Protein AF-A0A7Y2F1P7-F1 (afdb_monomer_lite)

Radius of gyration: 20.65 Å; chains: 1; bounding box: 83×33×32 Å

Structure (mmCIF, N/CA/C/O backbone):
data_AF-A0A7Y2F1P7-F1
#
_entry.id   AF-A0A7Y2F1P7-F1
#
loop_
_atom_site.group_PDB
_atom_site.id
_atom_site.type_symbol
_atom_site.label_atom_id
_atom_site.label_alt_id
_atom_site.label_comp_id
_atom_site.label_asym_id
_atom_site.label_entity_id
_atom_site.label_seq_id
_atom_site.pdbx_PDB_ins_code
_atom_site.Cartn_x
_atom_site.Cartn_y
_atom_site.Cartn_z
_atom_site.occupancy
_atom_site.B_iso_or_equiv
_atom_site.auth_seq_id
_atom_site.auth_comp_id
_atom_site.auth_asym_id
_atom_site.auth_atom_id
_atom_site.pdbx_PDB_model_num
ATOM 1 N N . ALA A 1 1 ? -63.142 -7.368 0.419 1.00 40.22 1 ALA A N 1
ATOM 2 C CA . ALA A 1 1 ? -62.483 -7.310 -0.898 1.00 40.22 1 ALA A CA 1
ATOM 3 C C . ALA A 1 1 ? -62.696 -5.913 -1.458 1.00 40.22 1 ALA A C 1
ATOM 5 O O . ALA A 1 1 ? -63.835 -5.550 -1.715 1.00 40.22 1 ALA A O 1
ATOM 6 N N . GLY A 1 2 ? -61.641 -5.106 -1.531 1.00 43.72 2 GLY A N 1
ATOM 7 C CA . GLY A 1 2 ? -61.692 -3.759 -2.095 1.00 43.72 2 GLY A CA 1
ATOM 8 C C . GLY A 1 2 ? -60.581 -3.648 -3.121 1.00 43.72 2 GLY A C 1
ATOM 9 O O . GLY A 1 2 ? -59.411 -3.697 -2.757 1.00 43.72 2 GLY A O 1
ATOM 10 N N . VAL A 1 3 ? -60.956 -3.601 -4.394 1.00 54.22 3 VAL A N 1
ATOM 11 C CA . VAL A 1 3 ? -60.024 -3.427 -5.507 1.00 54.22 3 VAL A CA 1
ATOM 12 C C . VAL A 1 3 ? -59.821 -1.925 -5.676 1.00 54.22 3 VAL A C 1
ATOM 14 O O . VAL A 1 3 ? -60.780 -1.213 -5.963 1.00 54.22 3 VAL A O 1
ATOM 17 N N . ILE A 1 4 ? -58.596 -1.436 -5.472 1.00 52.53 4 ILE A N 1
ATOM 18 C CA . ILE A 1 4 ? -58.226 -0.065 -5.835 1.00 52.53 4 ILE A CA 1
ATOM 19 C C . ILE A 1 4 ? -57.735 -0.106 -7.279 1.00 52.53 4 ILE A C 1
ATOM 21 O O . ILE A 1 4 ? -56.658 -0.614 -7.583 1.00 52.53 4 ILE A O 1
ATOM 25 N N . GLN A 1 5 ? -58.568 0.416 -8.167 1.00 63.44 5 GLN A N 1
ATOM 26 C CA . GLN A 1 5 ? -58.256 0.668 -9.561 1.00 63.44 5 GLN A CA 1
ATOM 27 C C . GLN A 1 5 ? -57.838 2.139 -9.675 1.00 63.44 5 GLN A C 1
ATOM 29 O O . GLN A 1 5 ? -58.681 3.026 -9.590 1.00 63.44 5 GLN A O 1
ATOM 34 N N . ALA A 1 6 ? -56.542 2.407 -9.838 1.00 48.34 6 ALA A N 1
ATOM 35 C CA . ALA A 1 6 ? -56.041 3.714 -10.262 1.00 48.34 6 ALA A CA 1
ATOM 36 C C . ALA A 1 6 ? -54.684 3.540 -10.953 1.00 48.34 6 ALA A C 1
ATOM 38 O O . ALA A 1 6 ? -53.651 3.356 -10.314 1.00 48.34 6 ALA A O 1
ATOM 39 N N . GLY A 1 7 ? -54.707 3.567 -12.285 1.00 64.19 7 GLY A N 1
ATOM 40 C CA . GLY A 1 7 ? -53.505 3.682 -13.094 1.00 64.19 7 GLY A CA 1
ATOM 41 C C . GLY A 1 7 ? -53.025 5.126 -13.101 1.00 64.19 7 GLY A C 1
ATOM 42 O O . GLY A 1 7 ? -53.715 5.969 -13.660 1.00 64.19 7 GLY A O 1
ATOM 43 N N . PHE A 1 8 ? -51.864 5.397 -12.496 1.00 55.28 8 PHE A N 1
ATOM 44 C CA . PHE A 1 8 ? -51.027 6.562 -12.812 1.00 55.28 8 PHE A CA 1
ATOM 45 C C . PHE A 1 8 ? -49.626 6.486 -12.164 1.00 55.28 8 PHE A C 1
ATOM 47 O O . PHE A 1 8 ? -49.214 7.405 -11.474 1.00 55.28 8 PHE A O 1
ATOM 54 N N . PHE A 1 9 ? -48.865 5.406 -12.361 1.00 54.34 9 PHE A N 1
ATOM 55 C CA . PHE A 1 9 ? -47.427 5.390 -12.029 1.00 54.34 9 PHE A CA 1
ATOM 56 C C . PHE A 1 9 ? -46.667 4.571 -13.072 1.00 54.34 9 PHE A C 1
ATOM 58 O O . PHE A 1 9 ? -46.196 3.474 -12.810 1.00 54.34 9 PHE A O 1
ATOM 65 N N . ASN A 1 10 ? -46.597 5.103 -14.293 1.00 53.12 10 ASN A N 1
ATOM 66 C CA . ASN A 1 10 ? -45.774 4.554 -15.372 1.00 53.12 10 ASN A CA 1
ATOM 67 C C . ASN A 1 10 ? -44.473 5.361 -15.526 1.00 53.12 10 ASN A C 1
ATOM 69 O O . ASN A 1 10 ? -44.066 5.702 -16.632 1.00 53.12 10 ASN A O 1
ATOM 73 N N . SER A 1 11 ? -43.867 5.736 -14.399 1.00 55.22 11 SER A N 1
ATOM 74 C CA . SER A 1 11 ? -42.519 6.297 -14.370 1.00 55.22 11 SER A CA 1
ATOM 75 C C . SER A 1 11 ? -41.606 5.212 -13.812 1.00 55.22 11 SER A C 1
ATOM 77 O O . SER A 1 11 ? -41.835 4.786 -12.676 1.00 55.22 11 SER A O 1
ATOM 79 N N . PRO A 1 12 ? -40.602 4.725 -14.560 1.00 58.31 12 PRO A N 1
ATOM 80 C CA . PRO A 1 12 ? -39.556 3.917 -13.965 1.00 58.31 12 PRO A CA 1
ATOM 81 C C . PRO A 1 12 ? -38.747 4.846 -13.057 1.00 58.31 12 PRO A C 1
ATOM 83 O O . PRO A 1 12 ? -37.805 5.504 -13.491 1.00 58.31 12 PRO A O 1
ATOM 86 N N . PHE A 1 13 ? -39.146 4.961 -11.792 1.00 58.84 13 PHE A N 1
ATOM 87 C CA . PHE A 1 13 ? -38.294 5.576 -10.787 1.00 58.84 13 PHE A CA 1
ATOM 88 C C . PHE A 1 13 ? -37.119 4.623 -10.569 1.00 58.84 13 PHE A C 1
ATOM 90 O O . PHE A 1 13 ? -37.227 3.621 -9.867 1.00 58.84 13 PHE A O 1
ATOM 97 N N . SER A 1 14 ? -36.014 4.902 -11.257 1.00 59.44 14 SER A N 1
ATOM 98 C CA . SER A 1 14 ? -34.738 4.247 -11.009 1.00 59.44 14 SER A CA 1
ATOM 99 C C . SER A 1 14 ? -34.167 4.833 -9.727 1.00 59.44 14 SER A C 1
ATOM 101 O O . SER A 1 14 ? -33.642 5.945 -9.727 1.00 59.44 14 SER A O 1
ATOM 103 N N . TYR A 1 15 ? -34.281 4.098 -8.627 1.00 53.34 15 TYR A N 1
ATOM 104 C CA . TYR A 1 15 ? -33.478 4.375 -7.446 1.00 53.34 15 TYR A CA 1
ATOM 105 C C . TYR A 1 15 ? -32.090 3.791 -7.699 1.00 53.34 15 TYR A C 1
ATOM 107 O O . TYR A 1 15 ? -31.900 2.580 -7.626 1.00 53.34 15 TYR A O 1
ATOM 115 N N . THR A 1 16 ? -31.112 4.637 -8.016 1.00 54.94 16 THR A N 1
ATOM 116 C CA . THR A 1 16 ? -29.707 4.273 -7.824 1.00 54.94 16 THR A CA 1
ATOM 117 C C . THR A 1 16 ? -29.481 4.191 -6.325 1.00 54.94 16 THR A C 1
ATOM 119 O O . THR A 1 16 ? -29.262 5.207 -5.670 1.00 54.94 16 THR A O 1
ATOM 122 N N . THR A 1 17 ? -29.608 2.994 -5.759 1.00 51.44 17 THR A N 1
ATOM 123 C CA . THR A 1 17 ? -29.096 2.728 -4.418 1.00 51.44 17 THR A CA 1
ATOM 124 C C . THR A 1 17 ? -27.576 2.815 -4.516 1.00 51.44 17 THR A C 1
ATOM 126 O O . THR A 1 17 ? -26.998 1.981 -5.220 1.00 51.44 17 THR A O 1
ATOM 129 N N . PRO A 1 18 ? -26.910 3.809 -3.900 1.00 58.34 18 PRO A N 1
ATOM 130 C CA . PRO A 1 18 ? -25.459 3.790 -3.852 1.00 58.34 18 PRO A CA 1
ATOM 131 C C . PRO A 1 18 ? -25.070 2.506 -3.122 1.00 58.34 18 PRO A C 1
ATOM 133 O O . PRO A 1 18 ? -25.500 2.281 -1.990 1.00 58.34 18 PRO A O 1
ATOM 136 N N . VAL A 1 19 ? -24.332 1.625 -3.795 1.00 55.97 19 VAL A N 1
ATOM 137 C CA . VAL A 1 19 ? -23.679 0.510 -3.116 1.00 55.97 19 VAL A CA 1
ATOM 138 C C . VAL A 1 19 ? -22.578 1.159 -2.296 1.00 55.97 19 VAL A C 1
ATOM 140 O O . VAL A 1 19 ? -21.527 1.519 -2.815 1.00 55.97 19 VAL A O 1
ATOM 143 N N . ILE A 1 20 ? -22.888 1.437 -1.034 1.00 60.16 20 ILE A N 1
ATOM 144 C CA . ILE A 1 20 ? -21.894 1.889 -0.075 1.00 60.16 20 ILE A CA 1
ATOM 145 C C . ILE A 1 20 ? -21.123 0.630 0.294 1.00 60.16 20 ILE A C 1
ATOM 147 O O . ILE A 1 20 ? -21.725 -0.362 0.706 1.00 60.16 20 ILE A O 1
ATOM 151 N N . CYS A 1 21 ? -19.812 0.667 0.116 1.00 70.50 21 CYS A N 1
ATOM 152 C CA . CYS A 1 21 ? -18.903 -0.375 0.562 1.00 70.50 21 CYS A CA 1
ATOM 153 C C . CYS A 1 21 ? -18.226 0.158 1.832 1.00 70.50 21 CYS A C 1
ATOM 155 O O . CYS A 1 21 ? -17.115 0.673 1.732 1.00 70.50 21 CYS A O 1
ATOM 157 N N . PRO A 1 22 ? -18.922 0.196 2.990 1.00 67.88 22 PRO A N 1
ATOM 158 C CA . PRO A 1 22 ? -18.373 0.816 4.183 1.00 67.88 22 PRO A CA 1
ATOM 159 C C . PRO A 1 22 ? -17.179 -0.003 4.661 1.00 67.88 22 PRO A C 1
ATOM 161 O O . PRO A 1 22 ? -17.302 -1.184 4.976 1.00 67.88 22 PRO A O 1
ATOM 164 N N . VAL A 1 23 ? -16.027 0.645 4.698 1.00 83.31 23 VAL A N 1
ATOM 165 C CA . VAL A 1 23 ? -14.861 0.181 5.439 1.00 83.31 23 VAL A CA 1
ATOM 166 C C . VAL A 1 23 ? -14.934 0.903 6.772 1.00 83.31 23 VAL A C 1
ATOM 168 O O . VAL A 1 23 ? -15.006 2.134 6.789 1.00 83.31 23 VAL A O 1
ATOM 171 N N . GLU A 1 24 ? -15.012 0.163 7.877 1.00 84.69 24 GLU A N 1
ATOM 172 C CA . GLU A 1 24 ? -15.045 0.808 9.189 1.00 84.69 24 GLU A CA 1
ATOM 173 C C . GLU A 1 24 ? -13.713 1.511 9.460 1.00 84.69 24 GLU A C 1
ATOM 175 O O . GLU A 1 24 ? -12.657 1.081 8.996 1.00 84.69 24 GLU A O 1
ATOM 180 N N . GLU A 1 25 ? -13.763 2.626 10.186 1.00 79.94 25 GLU A N 1
ATOM 181 C CA . GLU A 1 25 ? -12.609 3.508 10.404 1.00 79.94 25 GLU A CA 1
ATOM 182 C C . GLU A 1 25 ? -11.449 2.797 11.118 1.00 79.94 25 GLU A C 1
ATOM 184 O O . GLU A 1 25 ? -10.284 3.047 10.807 1.00 79.94 25 GLU A O 1
ATOM 189 N N . ASP A 1 26 ? -11.768 1.837 11.986 1.00 85.06 26 ASP A N 1
ATOM 190 C CA . ASP A 1 26 ? -10.791 1.034 12.726 1.00 85.06 26 ASP A CA 1
ATOM 191 C C . ASP A 1 26 ? -10.336 -0.228 11.970 1.00 85.06 26 ASP A C 1
ATOM 193 O O . ASP A 1 26 ? -9.309 -0.820 12.313 1.00 85.06 26 ASP A O 1
ATOM 197 N N . SER A 1 27 ? -11.044 -0.643 10.915 1.00 88.44 27 SER A N 1
ATOM 198 C CA . SER A 1 27 ? -10.631 -1.782 10.086 1.00 88.44 27 SER A CA 1
ATOM 199 C C . S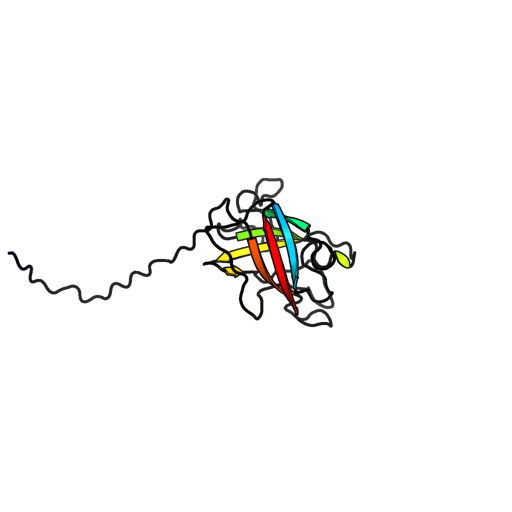ER A 1 27 ? -9.398 -1.435 9.258 1.00 88.44 27 SER A C 1
ATOM 201 O O . SER A 1 27 ? -9.208 -0.281 8.865 1.00 88.44 27 SER A O 1
ATOM 203 N N . PHE A 1 28 ? -8.558 -2.427 8.954 1.00 92.25 28 PHE A N 1
ATOM 204 C CA . PHE A 1 28 ? -7.380 -2.235 8.091 1.00 92.25 28 PHE A CA 1
ATOM 205 C C . PHE A 1 28 ? -6.438 -1.124 8.595 1.00 92.25 28 PHE A C 1
ATOM 207 O O . PHE A 1 28 ? -5.810 -0.416 7.815 1.00 92.25 28 PHE A O 1
ATOM 214 N N . SER A 1 29 ? -6.370 -0.938 9.914 1.00 92.69 29 SER A N 1
ATOM 215 C CA . SER A 1 29 ? -5.513 0.041 10.588 1.00 92.69 29 SER A CA 1
ATOM 216 C C . SER A 1 29 ? -4.638 -0.645 11.645 1.00 92.69 29 SER A C 1
ATOM 218 O O . SER A 1 29 ? -4.922 -1.776 12.056 1.00 92.69 29 SER A O 1
ATOM 220 N N . GLY A 1 30 ? -3.558 0.009 12.070 1.00 90.56 30 GLY A N 1
ATOM 221 C CA . GLY A 1 30 ? -2.608 -0.537 13.042 1.00 90.56 30 GLY A CA 1
ATOM 222 C C . GLY A 1 30 ? -1.462 -1.320 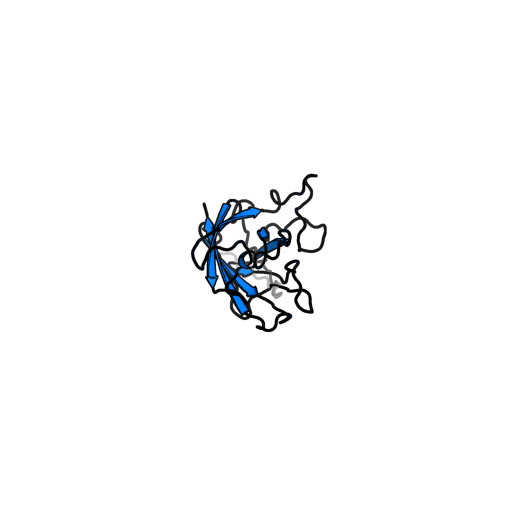12.400 1.00 90.56 30 GLY A C 1
ATOM 223 O O . GLY A 1 30 ? -1.135 -1.106 11.237 1.00 90.56 30 GLY A O 1
ATOM 224 N N . ALA A 1 31 ? -0.800 -2.178 13.177 1.00 92.12 31 ALA A N 1
ATOM 225 C CA . ALA A 1 31 ? 0.408 -2.879 12.748 1.00 92.12 31 ALA A CA 1
ATOM 226 C C . ALA A 1 31 ? 0.098 -4.128 11.902 1.00 92.12 31 ALA A C 1
ATOM 228 O O . ALA A 1 31 ? -0.744 -4.953 12.262 1.00 92.12 31 ALA A O 1
ATOM 229 N N . TYR A 1 32 ? 0.811 -4.266 10.784 1.00 93.31 32 TYR A N 1
ATOM 230 C CA . TYR A 1 32 ? 0.748 -5.399 9.868 1.00 93.31 32 TYR A CA 1
ATOM 231 C C . TYR A 1 32 ? 2.149 -5.883 9.520 1.00 93.31 32 TYR A C 1
ATOM 233 O O . TYR A 1 32 ? 3.002 -5.120 9.062 1.00 93.31 32 TYR A O 1
ATOM 241 N N . LEU A 1 33 ? 2.354 -7.192 9.605 1.00 91.56 33 LEU A N 1
ATOM 242 C CA . LEU A 1 33 ? 3.47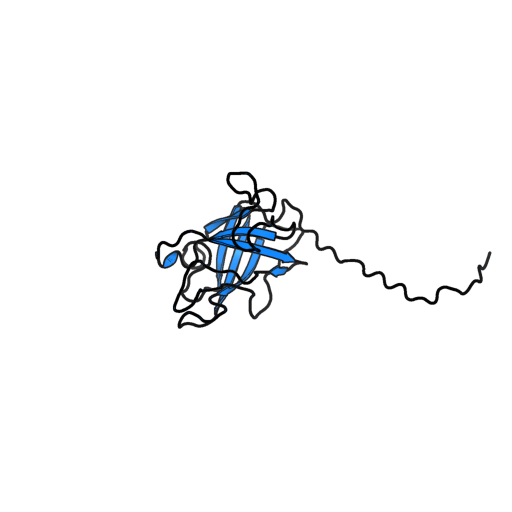4 -7.860 8.977 1.00 91.56 33 LEU A CA 1
ATOM 243 C C . LEU A 1 33 ? 3.269 -7.860 7.459 1.00 91.56 33 LEU A C 1
ATOM 245 O O . LEU A 1 33 ? 2.421 -8.567 6.912 1.00 91.56 33 LEU A O 1
ATOM 249 N N . THR A 1 34 ? 4.081 -7.072 6.772 1.00 89.62 34 THR A N 1
ATOM 250 C CA . THR A 1 34 ? 4.068 -6.929 5.320 1.00 89.62 34 THR A CA 1
ATOM 251 C C . THR A 1 34 ? 5.113 -7.844 4.699 1.00 89.62 34 THR A C 1
ATOM 253 O O . THR A 1 34 ? 6.305 -7.720 4.970 1.00 89.62 34 THR A O 1
ATOM 256 N N . THR A 1 35 ? 4.691 -8.771 3.846 1.00 88.38 35 THR A N 1
ATOM 257 C CA . THR A 1 35 ? 5.568 -9.719 3.147 1.00 88.38 35 THR A CA 1
ATOM 258 C C . THR A 1 35 ? 5.507 -9.499 1.645 1.00 88.38 35 THR A C 1
ATOM 260 O O . THR A 1 35 ? 4.454 -9.216 1.080 1.00 88.38 35 THR A O 1
ATOM 263 N N . GLN A 1 36 ? 6.646 -9.634 0.970 1.00 87.31 36 GLN A N 1
ATOM 264 C CA . GLN A 1 36 ? 6.677 -9.575 -0.486 1.00 87.31 36 GLN A CA 1
ATOM 265 C C . GLN A 1 36 ? 6.336 -10.938 -1.084 1.00 87.31 36 GLN A C 1
ATOM 267 O O . GLN A 1 36 ? 7.036 -11.918 -0.825 1.00 87.31 36 GLN A O 1
ATOM 272 N N . ILE A 1 37 ? 5.287 -10.968 -1.905 1.00 89.75 37 ILE A N 1
ATOM 273 C CA . ILE A 1 37 ? 4.835 -12.162 -2.627 1.00 89.75 37 ILE A CA 1
ATOM 274 C C . ILE A 1 37 ? 5.371 -12.157 -4.061 1.00 89.75 37 ILE A C 1
ATOM 276 O O . ILE A 1 37 ? 5.857 -13.183 -4.534 1.00 89.75 37 ILE A O 1
ATOM 280 N N . ALA A 1 38 ? 5.340 -10.996 -4.727 1.00 89.06 38 ALA A N 1
ATOM 281 C CA . ALA A 1 38 ? 5.921 -10.796 -6.053 1.00 89.06 38 ALA A CA 1
ATOM 282 C C . ALA A 1 38 ? 6.894 -9.596 -6.050 1.00 89.06 38 ALA A C 1
ATOM 284 O O . ALA A 1 38 ? 6.542 -8.536 -5.516 1.00 89.06 38 ALA A O 1
ATOM 285 N N . PRO A 1 39 ? 8.121 -9.759 -6.587 1.00 86.88 39 PRO A N 1
ATOM 286 C CA . PRO A 1 39 ? 9.159 -8.731 -6.576 1.00 86.88 39 PRO A CA 1
ATOM 287 C C . PRO A 1 39 ? 8.910 -7.580 -7.560 1.00 86.88 39 PRO A C 1
ATOM 289 O O . PRO A 1 39 ? 8.346 -7.797 -8.626 1.00 86.88 39 PRO A O 1
ATOM 292 N N . GLY A 1 40 ? 9.409 -6.388 -7.219 1.00 85.88 40 GLY A N 1
ATOM 293 C CA . GLY A 1 40 ? 9.512 -5.238 -8.125 1.00 85.88 40 GLY A CA 1
ATOM 294 C C . GLY A 1 40 ? 10.770 -5.253 -9.011 1.00 85.88 40 GLY A C 1
ATOM 295 O O . GLY A 1 40 ? 11.504 -6.248 -9.048 1.00 85.88 40 GLY A O 1
ATOM 296 N N . ILE A 1 41 ? 11.062 -4.134 -9.688 1.00 82.38 41 ILE A N 1
ATOM 297 C CA . ILE A 1 41 ? 12.068 -4.014 -10.772 1.00 82.38 41 ILE A CA 1
ATOM 298 C C . ILE A 1 41 ? 13.507 -4.397 -10.375 1.00 82.38 41 ILE A C 1
ATOM 300 O O . ILE A 1 41 ? 14.305 -4.791 -11.223 1.00 82.38 41 ILE A O 1
ATOM 304 N N . TYR A 1 42 ? 13.848 -4.346 -9.085 1.00 78.69 42 TYR A N 1
ATOM 305 C CA . TYR A 1 42 ? 15.169 -4.725 -8.555 1.00 78.69 42 TYR A CA 1
ATOM 306 C C . TYR A 1 42 ? 15.110 -5.862 -7.530 1.00 78.69 42 TYR A C 1
ATOM 308 O O . TYR A 1 42 ? 15.976 -5.970 -6.659 1.00 78.69 42 TYR A O 1
ATOM 316 N N . GLY A 1 43 ? 14.055 -6.681 -7.561 1.00 74.62 43 GLY A N 1
ATOM 317 C CA . GLY A 1 43 ? 13.818 -7.662 -6.499 1.00 74.62 43 GLY A CA 1
ATOM 318 C C . GLY A 1 43 ? 13.477 -7.026 -5.145 1.00 74.62 43 GLY A C 1
ATOM 319 O O . GLY A 1 43 ? 13.448 -7.730 -4.142 1.00 74.62 43 GLY A O 1
ATOM 320 N N . GLY A 1 44 ? 13.277 -5.703 -5.120 1.00 69.00 44 GLY A N 1
ATOM 321 C CA . GLY A 1 44 ? 12.917 -4.912 -3.947 1.00 69.00 44 GLY A CA 1
ATOM 322 C C . GLY A 1 44 ? 11.413 -4.670 -3.857 1.00 69.00 44 GLY A C 1
ATOM 323 O O . GLY A 1 44 ? 10.645 -5.073 -4.734 1.00 69.00 44 GLY A O 1
ATOM 324 N N . ASN A 1 45 ? 10.995 -4.023 -2.774 1.00 69.31 45 ASN A N 1
ATOM 325 C CA . ASN A 1 45 ? 9.616 -3.641 -2.487 1.00 69.31 45 ASN A CA 1
ATOM 326 C C . ASN A 1 45 ? 9.508 -2.143 -2.132 1.00 69.31 45 ASN A C 1
ATOM 328 O O . ASN A 1 45 ? 10.511 -1.431 -2.031 1.00 69.31 45 ASN A O 1
ATOM 332 N N . LEU A 1 46 ? 8.270 -1.685 -1.918 1.00 71.88 46 LEU A N 1
ATOM 333 C CA . LEU A 1 46 ? 7.938 -0.329 -1.453 1.00 71.88 46 LEU A CA 1
ATOM 334 C C . LEU A 1 46 ? 8.338 -0.052 0.010 1.00 71.88 46 LEU A C 1
ATOM 336 O O . LEU A 1 46 ? 8.407 1.102 0.422 1.00 71.88 46 LEU A O 1
ATOM 340 N N . VAL A 1 47 ? 8.594 -1.096 0.803 1.00 67.69 47 VAL A N 1
ATOM 341 C CA . VAL A 1 47 ? 8.787 -1.026 2.260 1.00 67.69 47 VAL A CA 1
ATOM 342 C C . VAL A 1 47 ? 9.838 -2.036 2.711 1.00 67.69 47 VAL A C 1
ATOM 344 O O . VAL A 1 47 ? 9.495 -3.199 2.865 1.00 67.69 47 VAL A O 1
ATOM 347 N N . ASN A 1 48 ? 11.074 -1.566 2.936 1.00 64.81 48 ASN A N 1
ATOM 348 C CA . ASN A 1 48 ? 12.191 -2.156 3.712 1.00 64.81 48 ASN A CA 1
ATOM 349 C C . ASN A 1 48 ? 12.508 -3.679 3.566 1.00 64.81 48 ASN A C 1
ATOM 351 O O . ASN A 1 48 ? 11.642 -4.539 3.440 1.00 64.81 48 ASN A O 1
ATOM 355 N N . PRO A 1 49 ? 13.780 -4.117 3.584 1.00 51.41 49 PRO A N 1
ATOM 356 C CA . PRO A 1 49 ? 14.311 -4.990 2.566 1.00 51.41 49 PRO A CA 1
ATOM 357 C C . PRO A 1 49 ? 14.604 -6.341 3.203 1.00 51.41 49 PRO A C 1
ATOM 359 O O . PRO A 1 49 ? 15.750 -6.706 3.466 1.00 51.41 49 PRO A O 1
ATOM 362 N N . GLY A 1 50 ? 13.551 -7.065 3.545 1.00 49.84 50 GLY A N 1
ATOM 363 C CA . GLY A 1 50 ? 13.711 -8.491 3.738 1.00 49.84 50 GLY A CA 1
ATOM 364 C C . GLY A 1 50 ? 14.011 -9.144 2.381 1.00 49.84 50 GLY A C 1
ATOM 365 O O . GLY A 1 50 ? 13.412 -8.723 1.390 1.00 49.84 50 GLY A O 1
ATOM 366 N N . PRO A 1 51 ? 14.866 -10.182 2.274 1.00 52.59 51 PRO A N 1
ATOM 367 C CA . PRO A 1 51 ? 14.747 -11.096 1.138 1.00 52.59 51 PRO A CA 1
ATOM 368 C C . PRO A 1 51 ? 13.282 -11.542 1.015 1.00 52.59 51 PRO A C 1
ATOM 370 O O . PRO A 1 51 ? 12.563 -11.559 2.017 1.00 52.59 51 PRO A O 1
ATOM 373 N N . THR A 1 52 ? 12.817 -11.865 -0.195 1.00 55.84 52 THR A N 1
ATOM 374 C CA . THR A 1 52 ? 11.428 -12.291 -0.439 1.00 55.84 52 THR A CA 1
ATOM 375 C C . THR A 1 52 ? 10.952 -13.242 0.668 1.00 55.84 52 THR A C 1
ATOM 377 O O . THR A 1 52 ? 11.557 -14.289 0.892 1.00 55.84 52 THR A O 1
ATOM 380 N N . GLY A 1 53 ? 9.906 -12.840 1.399 1.00 57.50 53 GLY A N 1
ATOM 381 C CA . GLY A 1 53 ? 9.356 -13.594 2.531 1.00 57.50 53 GLY A CA 1
ATOM 382 C C . GLY A 1 53 ? 9.850 -13.226 3.941 1.00 57.50 53 GLY A C 1
ATOM 383 O O . GLY A 1 53 ? 9.318 -13.777 4.898 1.00 57.50 53 GLY A O 1
ATOM 384 N N . SER A 1 54 ? 10.801 -12.301 4.122 1.00 64.19 54 SER A N 1
ATOM 385 C CA . SER A 1 54 ? 11.316 -11.964 5.466 1.00 64.19 54 SER A CA 1
ATOM 386 C C . SER A 1 54 ? 10.397 -11.100 6.334 1.00 64.19 54 SER A C 1
ATOM 388 O O . SER A 1 54 ? 10.630 -11.053 7.536 1.00 64.19 54 SER A O 1
ATOM 390 N N . GLY A 1 55 ? 9.350 -10.494 5.767 1.00 75.62 55 GLY A N 1
ATOM 391 C CA . GLY A 1 55 ? 8.356 -9.723 6.518 1.00 75.62 55 GLY A CA 1
ATOM 392 C C . GLY A 1 55 ? 8.898 -8.423 7.132 1.00 75.62 55 GLY A C 1
ATOM 393 O O . GLY A 1 55 ? 10.030 -8.356 7.602 1.00 75.62 55 GLY A O 1
ATOM 394 N N . TYR A 1 56 ? 8.094 -7.368 7.139 1.00 81.88 56 TYR A N 1
ATOM 395 C CA . TYR A 1 56 ? 8.401 -6.118 7.829 1.00 81.88 56 TYR A CA 1
ATOM 396 C C . TYR A 1 56 ? 7.140 -5.584 8.504 1.00 81.88 56 TYR A C 1
ATOM 398 O O . TYR A 1 56 ? 6.093 -5.539 7.864 1.00 81.88 56 TYR A O 1
ATOM 406 N N . SER A 1 57 ? 7.229 -5.206 9.780 1.00 86.31 57 SER A N 1
ATOM 407 C CA . SER A 1 57 ? 6.098 -4.601 10.492 1.00 86.31 57 SER A CA 1
ATOM 408 C C . SER A 1 57 ? 5.902 -3.170 9.995 1.00 86.31 57 SER A C 1
ATOM 410 O O . SER A 1 57 ? 6.819 -2.349 10.054 1.00 86.31 57 SER A O 1
ATOM 412 N N . LEU A 1 58 ? 4.717 -2.905 9.459 1.00 86.69 58 LEU A N 1
ATOM 413 C CA . LEU A 1 58 ? 4.290 -1.629 8.915 1.00 86.69 58 LEU A CA 1
ATOM 414 C C . LEU A 1 58 ? 3.010 -1.194 9.619 1.00 86.69 58 LEU A C 1
ATOM 416 O O . LEU A 1 58 ? 2.095 -1.997 9.789 1.00 86.69 58 LEU A O 1
ATOM 420 N N . THR A 1 59 ? 2.917 0.081 9.975 1.00 89.50 59 THR A N 1
ATOM 421 C CA . THR A 1 59 ? 1.686 0.643 10.533 1.00 89.50 59 THR A CA 1
ATOM 422 C C . THR A 1 59 ? 0.842 1.249 9.420 1.00 89.50 59 THR A C 1
ATOM 424 O O . THR A 1 59 ? 1.318 2.106 8.679 1.00 89.50 59 THR A O 1
ATOM 427 N N . LEU A 1 60 ? -0.413 0.814 9.327 1.00 90.50 60 LEU A N 1
ATOM 428 C CA . LEU A 1 60 ? -1.440 1.441 8.507 1.00 90.50 60 LEU A CA 1
ATOM 429 C C . LEU A 1 60 ? -2.173 2.495 9.334 1.00 90.50 60 LEU A C 1
ATOM 431 O O . LEU A 1 60 ? -2.770 2.192 10.371 1.00 90.50 60 LEU A O 1
ATOM 435 N N . TYR A 1 61 ? -2.149 3.726 8.851 1.00 88.00 61 TYR A N 1
ATOM 436 C CA . TYR A 1 61 ? -2.813 4.866 9.456 1.00 88.00 61 TYR A CA 1
ATOM 437 C C . TYR A 1 61 ? -4.161 5.107 8.767 1.00 88.00 61 TYR A C 1
ATOM 439 O O . TYR A 1 61 ? -4.250 5.137 7.539 1.00 88.00 61 TYR A O 1
ATOM 447 N N . ASN A 1 62 ? -5.222 5.266 9.552 1.00 88.25 62 ASN A N 1
ATOM 448 C CA . ASN A 1 62 ? -6.525 5.743 9.080 1.00 88.25 62 ASN A CA 1
ATOM 449 C C . ASN A 1 62 ? -6.579 7.277 9.102 1.00 88.25 62 ASN A C 1
ATOM 451 O O . ASN A 1 62 ? -5.617 7.928 9.496 1.00 88.25 62 ASN A O 1
ATOM 455 N N . ARG A 1 63 ? -7.711 7.866 8.711 1.00 81.50 63 ARG A N 1
ATOM 456 C CA . ARG A 1 63 ? -7.905 9.324 8.719 1.00 81.50 63 ARG A CA 1
ATOM 457 C C . ARG A 1 63 ? -7.583 9.988 10.063 1.00 81.50 63 ARG A C 1
ATOM 459 O O . ARG A 1 63 ? -7.035 11.084 10.063 1.00 81.50 63 ARG A O 1
ATOM 466 N N . ASP A 1 64 ? -7.915 9.339 11.173 1.00 79.31 64 ASP A N 1
ATOM 467 C CA . ASP A 1 64 ? -7.752 9.908 12.515 1.00 79.31 64 ASP A CA 1
ATOM 468 C C . ASP A 1 64 ? -6.316 9.785 13.050 1.00 79.31 64 ASP A C 1
ATOM 470 O O . ASP A 1 64 ? -5.874 10.599 13.859 1.00 79.31 64 ASP A O 1
ATOM 474 N N . THR A 1 65 ? -5.587 8.751 12.622 1.00 81.88 65 THR A N 1
ATOM 475 C CA . THR A 1 65 ? -4.223 8.439 13.090 1.00 81.88 65 THR A CA 1
ATOM 476 C C . THR A 1 65 ? -3.142 8.906 12.130 1.00 81.88 65 THR A C 1
ATOM 478 O O . THR A 1 65 ? -2.005 9.125 12.547 1.00 81.88 65 THR A O 1
ATOM 481 N N . ALA A 1 66 ? -3.489 9.100 10.861 1.00 75.81 66 ALA A N 1
ATOM 482 C CA . ALA A 1 66 ? -2.660 9.771 9.886 1.00 75.81 66 ALA A CA 1
ATOM 483 C C . ALA A 1 66 ? -2.730 11.271 10.170 1.00 75.81 66 ALA A C 1
ATOM 485 O O . ALA A 1 66 ? -3.386 11.982 9.421 1.00 75.81 66 ALA A O 1
ATOM 486 N N . VAL A 1 67 ? -2.094 11.753 11.245 1.00 66.81 67 VAL A N 1
ATOM 487 C CA . VAL A 1 67 ? -1.939 13.192 11.529 1.00 66.81 67 VAL A CA 1
ATOM 488 C C . VAL A 1 67 ? -0.475 13.635 11.712 1.00 66.81 67 VAL A C 1
ATOM 490 O O . VAL A 1 67 ? 0.352 12.890 12.236 1.00 66.81 67 VAL A O 1
ATOM 493 N N . ASP A 1 68 ? -0.139 14.835 11.236 1.00 63.03 68 ASP A N 1
ATOM 494 C CA . ASP A 1 68 ? 1.131 15.526 11.437 1.00 63.03 68 ASP A CA 1
ATOM 495 C C . ASP A 1 68 ? 1.314 15.955 12.907 1.00 63.03 68 ASP A C 1
ATOM 497 O O . ASP A 1 68 ? 0.459 15.738 13.771 1.00 63.03 68 ASP A O 1
ATOM 501 N N . ALA A 1 69 ? 2.456 16.576 13.214 1.00 57.66 69 ALA A N 1
ATOM 502 C CA . ALA A 1 69 ? 2.773 17.034 14.568 1.00 57.66 69 ALA A CA 1
ATOM 503 C C . ALA A 1 69 ? 1.782 18.080 15.124 1.00 57.66 69 ALA A C 1
ATOM 505 O O . ALA A 1 69 ? 1.703 18.251 16.342 1.00 57.66 69 ALA A O 1
ATOM 506 N N . ASP A 1 70 ? 1.041 18.758 14.248 1.00 58.00 70 ASP A N 1
ATOM 507 C CA . ASP A 1 70 ? 0.047 19.776 14.574 1.00 58.00 70 ASP A CA 1
ATOM 508 C C . ASP A 1 70 ? -1.390 19.206 14.590 1.00 58.00 70 ASP A C 1
ATOM 510 O O . ASP A 1 70 ? -2.336 19.923 14.924 1.00 58.00 70 ASP A O 1
ATOM 514 N N . GLY A 1 71 ? -1.566 17.912 14.296 1.00 56.72 71 GLY A N 1
ATOM 515 C CA . GLY A 1 71 ? -2.861 17.232 14.261 1.00 56.72 71 GLY A CA 1
ATOM 516 C C . GLY A 1 71 ? -3.627 17.379 12.939 1.00 56.72 71 GLY A C 1
ATOM 517 O O . GLY A 1 71 ? -4.798 17.004 12.888 1.00 56.72 71 GLY A O 1
ATOM 518 N N . ASN A 1 72 ? -3.013 17.922 11.883 1.00 57.03 72 ASN A N 1
ATOM 519 C CA . ASN A 1 72 ? -3.595 17.939 10.534 1.00 57.03 72 ASN A CA 1
ATOM 520 C C . ASN A 1 72 ? -3.307 16.603 9.837 1.00 57.03 72 ASN A C 1
ATOM 522 O O . ASN A 1 72 ? -2.342 15.954 10.192 1.00 57.03 72 ASN A O 1
ATOM 526 N N . GLY A 1 73 ? -4.094 16.163 8.849 1.00 56.88 73 GLY A N 1
ATOM 527 C CA . GLY A 1 73 ? -3.869 14.859 8.195 1.00 56.88 73 GLY A CA 1
ATOM 528 C C . GLY A 1 73 ? -2.434 14.666 7.649 1.00 56.88 73 GLY A C 1
ATOM 529 O O . GLY A 1 73 ? -1.885 15.608 7.082 1.00 56.88 73 GLY A O 1
ATOM 530 N N . ILE A 1 74 ? -1.822 13.477 7.798 1.00 57.88 74 ILE A N 1
ATOM 531 C CA . ILE A 1 74 ? -0.484 13.158 7.263 1.00 57.88 74 ILE A CA 1
ATOM 532 C C . ILE A 1 74 ? -0.527 13.293 5.749 1.00 57.88 74 ILE A C 1
ATOM 534 O O . ILE A 1 74 ? -1.269 12.605 5.048 1.00 57.88 74 ILE A O 1
ATOM 538 N N . THR A 1 75 ? 0.335 14.178 5.272 1.00 57.28 75 THR A N 1
ATOM 539 C CA . THR A 1 75 ? 0.608 14.454 3.876 1.00 57.28 75 THR A CA 1
ATOM 540 C C . THR A 1 75 ? 1.781 13.594 3.402 1.00 57.28 75 THR A C 1
ATOM 542 O O . THR A 1 75 ? 2.936 13.993 3.547 1.00 57.28 75 THR A O 1
ATOM 545 N N . ALA A 1 76 ? 1.505 12.456 2.771 1.00 48.41 76 ALA A N 1
ATOM 546 C CA . ALA A 1 76 ? 2.166 12.203 1.493 1.00 48.41 76 ALA A CA 1
ATOM 547 C C . ALA A 1 76 ? 1.239 11.424 0.539 1.00 48.41 76 ALA A C 1
ATOM 549 O O . ALA A 1 76 ? 0.681 10.379 0.862 1.00 48.41 76 ALA A O 1
ATOM 550 N N . GLU A 1 77 ? 1.026 12.112 -0.586 1.00 54.97 77 GLU A N 1
ATOM 551 C CA . GLU A 1 77 ? 0.319 11.849 -1.846 1.00 54.97 77 GLU A CA 1
ATOM 552 C C . GLU A 1 77 ? -1.072 11.188 -1.874 1.00 54.97 77 GLU A C 1
ATOM 554 O O . GLU A 1 77 ? -1.308 10.195 -2.555 1.00 54.97 77 GLU A O 1
ATOM 559 N N . ALA A 1 78 ? -2.060 11.931 -1.360 1.00 41.31 78 ALA A N 1
ATOM 560 C CA . ALA A 1 78 ? -3.239 12.302 -2.151 1.00 41.31 78 ALA A CA 1
ATOM 561 C C . ALA A 1 78 ? -3.406 13.822 -2.031 1.00 41.31 78 ALA A C 1
ATOM 563 O O . ALA A 1 78 ? -3.796 14.302 -0.977 1.00 41.31 78 ALA A O 1
ATOM 564 N N . ALA A 1 79 ? -3.034 14.565 -3.083 1.00 42.31 79 ALA A N 1
ATOM 565 C CA . ALA A 1 79 ? -3.211 16.017 -3.222 1.00 42.31 79 ALA A CA 1
ATOM 566 C C . ALA A 1 79 ? -3.014 16.822 -1.916 1.00 42.31 79 ALA A C 1
ATOM 568 O O . ALA A 1 79 ? -3.985 17.165 -1.254 1.00 42.31 79 ALA A O 1
ATOM 569 N N . GLU A 1 80 ? -1.753 17.105 -1.572 1.00 41.69 80 GLU A N 1
ATOM 570 C CA . GLU A 1 80 ? -1.288 18.138 -0.622 1.00 41.69 80 GLU A CA 1
ATOM 571 C C . GLU A 1 80 ? -2.418 18.926 0.093 1.00 41.69 80 GLU A C 1
ATOM 573 O O . GLU A 1 80 ? -2.881 19.952 -0.411 1.00 41.69 80 GLU A O 1
ATOM 578 N N . GLY A 1 81 ? -2.857 18.458 1.272 1.00 48.94 81 GLY A N 1
ATOM 579 C CA . GLY A 1 81 ? -3.705 19.236 2.190 1.00 48.94 81 GLY A CA 1
ATOM 580 C C . GLY A 1 81 ? -5.088 18.675 2.534 1.00 48.94 81 GLY A C 1
ATOM 581 O O . GLY A 1 81 ? -5.812 19.326 3.285 1.00 48.94 81 GLY A O 1
ATOM 582 N N . GLU A 1 82 ? -5.460 17.493 2.045 1.00 59.12 82 GLU A N 1
ATOM 583 C CA . GLU A 1 82 ? -6.734 16.849 2.391 1.00 59.12 82 GLU A CA 1
ATOM 584 C C . GLU A 1 82 ? -6.520 15.661 3.343 1.00 59.12 82 GLU A C 1
ATOM 586 O O . GLU A 1 82 ? -5.576 14.883 3.203 1.00 59.12 82 GLU A O 1
ATOM 591 N N . SER A 1 83 ? -7.401 15.509 4.334 1.00 71.44 83 SER A N 1
ATOM 592 C CA . SER A 1 83 ? -7.424 14.312 5.182 1.00 71.44 83 SER A CA 1
ATOM 593 C C . SER A 1 83 ? -7.774 13.073 4.352 1.00 71.44 83 SER A C 1
ATOM 595 O O . SER A 1 83 ? -8.562 13.163 3.409 1.00 71.44 83 SER A O 1
ATOM 597 N N . LEU A 1 84 ? -7.260 11.900 4.745 1.00 79.62 84 LEU A N 1
ATOM 598 C CA . LEU A 1 84 ? -7.655 10.632 4.122 1.00 79.62 84 LEU A CA 1
ATOM 599 C C . LEU A 1 84 ? -9.182 10.480 4.128 1.00 79.62 84 LEU A C 1
ATOM 601 O O . LEU A 1 84 ? -9.859 10.816 5.104 1.00 79.62 84 LEU A O 1
ATOM 605 N N . SER A 1 85 ? -9.735 9.932 3.052 1.00 82.94 85 SER A N 1
ATOM 606 C CA . SER A 1 85 ? -11.125 9.484 3.064 1.00 82.94 85 SER A CA 1
ATOM 607 C C . SER A 1 85 ? -11.293 8.252 3.966 1.00 82.94 85 SER A C 1
ATOM 609 O O . SER A 1 85 ? -10.331 7.573 4.320 1.00 82.94 85 SER A O 1
ATOM 611 N N . VAL A 1 86 ? -12.534 7.929 4.338 1.00 83.69 86 VAL A N 1
ATOM 612 C CA . VAL A 1 86 ? -12.831 6.791 5.234 1.00 83.69 86 VAL A CA 1
ATOM 613 C C . VAL A 1 86 ? -12.396 5.432 4.664 1.00 83.69 86 VAL A C 1
ATOM 615 O O . VAL A 1 86 ? -12.104 4.511 5.427 1.00 83.69 86 VAL A O 1
ATOM 618 N N . THR A 1 87 ? -12.309 5.312 3.336 1.00 88.06 87 THR A N 1
ATOM 619 C CA . THR A 1 87 ? -11.862 4.099 2.637 1.00 88.06 87 THR A CA 1
ATOM 620 C C . THR A 1 87 ? -10.349 4.040 2.448 1.00 88.06 87 THR A C 1
ATOM 622 O O . THR A 1 87 ? -9.838 3.011 2.026 1.00 88.06 87 THR A O 1
ATOM 625 N N . GLN A 1 88 ? -9.611 5.100 2.786 1.00 89.94 88 GLN A N 1
ATOM 626 C CA . GLN A 1 88 ? -8.171 5.176 2.566 1.00 89.94 88 GLN A CA 1
ATOM 627 C C . GLN A 1 88 ? -7.366 4.843 3.819 1.00 89.94 88 GLN A C 1
ATOM 629 O O . GLN A 1 88 ? -7.757 5.158 4.947 1.00 89.94 88 GLN A O 1
ATOM 634 N N . ARG A 1 89 ? -6.203 4.229 3.610 1.00 90.50 89 ARG A N 1
ATOM 635 C CA . ARG A 1 89 ? -5.165 4.053 4.629 1.00 90.50 89 ARG A CA 1
ATOM 636 C C . ARG A 1 89 ? -3.836 4.534 4.079 1.00 90.50 89 ARG A C 1
ATOM 638 O O . ARG A 1 89 ? -3.570 4.380 2.891 1.00 90.50 89 ARG A O 1
ATOM 645 N N . ALA A 1 90 ? -3.014 5.095 4.950 1.00 88.50 90 ALA A N 1
ATOM 646 C CA . ALA A 1 90 ? -1.669 5.537 4.625 1.00 88.50 90 ALA A CA 1
ATOM 647 C C . ALA A 1 90 ? -0.628 4.665 5.325 1.00 88.50 90 ALA A C 1
ATOM 649 O O . ALA A 1 90 ? -0.891 4.112 6.392 1.00 88.50 90 ALA A O 1
ATOM 650 N N . PHE A 1 91 ? 0.563 4.562 4.751 1.00 87.81 91 PHE A N 1
ATOM 651 C CA . PHE A 1 91 ? 1.706 3.921 5.387 1.00 87.81 91 PHE A CA 1
ATOM 652 C C . PHE A 1 91 ? 3.013 4.539 4.907 1.00 87.81 91 PHE A C 1
ATOM 654 O O . PHE A 1 91 ? 3.110 4.981 3.765 1.00 87.81 91 PHE A O 1
ATOM 661 N N . ASP A 1 92 ? 4.041 4.519 5.750 1.00 85.19 92 ASP A N 1
ATOM 662 C CA . ASP A 1 92 ? 5.353 5.051 5.384 1.00 85.19 92 ASP A CA 1
ATOM 663 C C . ASP A 1 92 ? 6.263 3.953 4.839 1.00 85.19 92 ASP A C 1
ATOM 665 O O . ASP A 1 92 ? 6.454 2.903 5.456 1.00 85.19 92 ASP A O 1
ATOM 669 N N . GLY A 1 93 ? 6.868 4.206 3.683 1.00 82.88 93 GLY A N 1
ATOM 670 C CA . GLY A 1 93 ? 7.751 3.271 3.008 1.00 82.88 93 GLY A CA 1
ATOM 671 C C . GLY A 1 93 ? 8.983 3.929 2.418 1.00 82.88 93 GLY A C 1
ATOM 672 O O . GLY A 1 93 ? 8.946 5.038 1.898 1.00 82.88 93 GLY A O 1
ATOM 673 N N . VAL A 1 94 ? 10.108 3.223 2.475 1.00 85.31 94 VAL A N 1
ATOM 674 C CA . VAL A 1 94 ? 11.334 3.607 1.770 1.00 85.31 94 VAL A CA 1
ATOM 675 C C . VAL A 1 94 ? 11.428 2.737 0.518 1.00 85.31 94 VAL A C 1
ATOM 677 O O . VAL A 1 94 ? 11.811 1.566 0.594 1.00 85.31 94 VAL A O 1
ATOM 680 N N . TYR A 1 95 ? 11.072 3.306 -0.633 1.00 86.06 95 TYR A N 1
ATOM 681 C CA . TYR A 1 95 ? 11.106 2.606 -1.919 1.00 86.06 95 TYR A CA 1
ATOM 682 C C . TYR A 1 95 ? 12.527 2.145 -2.263 1.00 86.06 95 TYR A C 1
ATOM 684 O O . TYR A 1 95 ? 13.446 2.953 -2.216 1.00 86.06 95 TYR A O 1
ATOM 692 N N . LEU A 1 96 ? 12.737 0.865 -2.597 1.00 83.19 96 LEU A N 1
ATOM 693 C CA . LEU A 1 96 ? 14.071 0.291 -2.869 1.00 83.19 96 LEU A CA 1
ATOM 694 C C . LEU A 1 96 ? 15.084 0.472 -1.721 1.00 83.19 96 LEU A C 1
ATOM 696 O O . LEU A 1 96 ? 16.286 0.655 -1.941 1.00 83.19 96 LEU A O 1
ATOM 700 N N . ALA A 1 97 ? 14.623 0.382 -0.471 1.00 80.19 97 ALA A N 1
ATOM 701 C CA . ALA A 1 97 ? 15.492 0.431 0.708 1.00 80.19 97 ALA A CA 1
ATOM 702 C C . ALA A 1 97 ? 16.657 -0.582 0.663 1.00 80.19 97 ALA A C 1
ATOM 704 O O . ALA A 1 97 ? 17.728 -0.317 1.208 1.00 80.19 97 ALA A O 1
ATOM 705 N N . ASN A 1 98 ? 16.478 -1.725 -0.016 1.00 77.38 98 ASN A N 1
ATOM 706 C CA . ASN A 1 98 ? 17.499 -2.770 -0.183 1.00 77.38 98 ASN A CA 1
ATOM 707 C C . ASN A 1 98 ? 18.759 -2.268 -0.892 1.00 77.38 98 ASN A C 1
ATOM 709 O O . ASN A 1 98 ? 19.838 -2.818 -0.679 1.00 77.38 98 ASN A O 1
ATOM 713 N N . LEU A 1 99 ? 18.626 -1.241 -1.730 1.00 80.69 99 LEU A N 1
ATOM 714 C CA . LEU A 1 99 ? 19.745 -0.656 -2.458 1.00 80.69 99 LEU A CA 1
ATOM 715 C C . LEU A 1 99 ? 20.556 0.327 -1.601 1.00 80.69 99 LEU A C 1
ATOM 717 O O . LEU A 1 99 ? 21.629 0.748 -2.025 1.00 80.69 99 LEU A O 1
ATOM 721 N N . GLY A 1 100 ? 20.077 0.687 -0.404 1.00 80.00 100 GLY A N 1
ATOM 722 C CA . GLY A 1 100 ? 20.807 1.548 0.529 1.00 80.00 100 GLY A CA 1
ATOM 723 C C . GLY A 1 100 ? 21.084 2.956 -0.009 1.00 80.00 100 GLY A C 1
ATOM 724 O O . GLY A 1 100 ? 22.097 3.552 0.347 1.00 80.00 100 GLY A O 1
ATOM 725 N N . ILE A 1 101 ? 20.207 3.477 -0.876 1.00 82.81 101 ILE A N 1
ATOM 726 C CA . ILE A 1 101 ? 20.392 4.762 -1.574 1.00 82.81 101 ILE A CA 1
ATOM 727 C C . ILE A 1 101 ? 20.290 5.965 -0.609 1.00 82.81 101 ILE A C 1
ATOM 729 O O . ILE A 1 101 ? 20.921 6.993 -0.848 1.00 82.81 101 ILE A O 1
ATOM 733 N N . GLY A 1 102 ? 19.589 5.824 0.523 1.00 78.31 102 GLY A N 1
ATOM 734 C CA . GLY A 1 102 ? 19.562 6.822 1.605 1.00 78.31 102 GLY A CA 1
ATOM 735 C C . GLY A 1 102 ? 18.499 7.919 1.465 1.00 78.31 102 GLY A C 1
ATOM 736 O O . GLY A 1 102 ? 18.621 8.969 2.092 1.00 78.31 102 GLY A O 1
ATOM 737 N N . GLN A 1 103 ? 17.470 7.692 0.653 1.00 82.44 103 GLN A N 1
ATOM 738 C CA . GLN A 1 103 ? 16.281 8.535 0.529 1.00 82.44 103 GLN A CA 1
ATOM 739 C C . GLN A 1 103 ? 15.407 8.476 1.793 1.00 82.44 103 GLN A C 1
ATOM 741 O O . GLN A 1 103 ? 15.342 7.427 2.446 1.00 82.44 103 GLN A O 1
ATOM 746 N N . PRO A 1 104 ? 14.725 9.580 2.147 1.00 80.75 104 PRO A N 1
ATOM 747 C CA . PRO A 1 104 ? 13.745 9.556 3.223 1.00 80.75 104 PRO A CA 1
ATOM 748 C C . PRO A 1 104 ? 12.557 8.640 2.868 1.00 80.75 104 PRO A C 1
ATOM 750 O O . PRO A 1 104 ? 12.312 8.388 1.683 1.00 80.75 104 PRO A O 1
ATOM 753 N N . PRO A 1 105 ? 11.799 8.159 3.870 1.00 80.69 105 PRO A N 1
ATOM 754 C CA . PRO A 1 105 ? 10.516 7.509 3.631 1.00 80.69 105 PRO A CA 1
ATOM 755 C C . PRO A 1 105 ? 9.560 8.423 2.857 1.00 80.69 105 PRO A C 1
ATOM 757 O O . PRO A 1 105 ? 9.587 9.642 3.029 1.00 80.69 105 PRO A O 1
ATOM 760 N N . ASN A 1 106 ? 8.719 7.819 2.025 1.00 82.88 106 ASN A N 1
ATOM 761 C CA . ASN A 1 106 ? 7.532 8.440 1.459 1.00 82.88 106 ASN A CA 1
ATOM 762 C C . ASN A 1 106 ? 6.284 7.837 2.111 1.00 82.88 106 ASN A C 1
ATOM 764 O O . ASN A 1 106 ? 6.289 6.647 2.432 1.00 82.88 106 ASN A O 1
ATOM 768 N N . THR A 1 107 ? 5.222 8.619 2.272 1.00 85.44 107 THR A N 1
ATOM 769 C CA . THR A 1 107 ? 3.917 8.062 2.642 1.00 85.44 107 THR A CA 1
ATOM 770 C C . THR A 1 107 ? 3.193 7.627 1.374 1.00 85.44 107 THR A C 1
ATOM 772 O O . THR A 1 107 ? 3.174 8.342 0.375 1.00 85.44 107 THR A O 1
ATOM 775 N N . PHE A 1 108 ? 2.626 6.430 1.414 1.00 87.19 108 PHE A N 1
ATOM 776 C CA . PHE A 1 108 ? 1.827 5.858 0.345 1.00 87.19 108 PHE A CA 1
ATOM 777 C C . PHE A 1 108 ? 0.408 5.620 0.837 1.00 87.19 108 PHE A C 1
ATOM 779 O O . PHE A 1 108 ? 0.192 5.241 1.988 1.00 87.19 108 PHE A O 1
ATOM 786 N N . ILE A 1 109 ? -0.553 5.782 -0.060 1.00 89.56 109 ILE A N 1
ATOM 787 C CA . ILE A 1 109 ? -1.976 5.616 0.192 1.00 89.56 109 ILE A CA 1
ATOM 788 C C . ILE A 1 109 ? -2.486 4.389 -0.551 1.00 89.56 109 ILE A C 1
ATOM 790 O O . ILE A 1 109 ? -2.166 4.167 -1.719 1.00 89.56 109 ILE A O 1
ATOM 794 N N . ILE A 1 110 ? -3.309 3.609 0.140 1.00 91.75 110 ILE A N 1
ATOM 795 C CA . ILE A 1 110 ? -4.130 2.529 -0.407 1.00 91.75 110 ILE A CA 1
ATOM 796 C C . ILE A 1 110 ? -5.599 2.875 -0.188 1.00 91.75 110 ILE A C 1
ATOM 798 O O . ILE A 1 110 ? -5.948 3.509 0.809 1.00 91.75 110 ILE A O 1
ATOM 802 N N . ASP A 1 111 ? -6.460 2.455 -1.108 1.00 91.56 111 ASP A N 1
ATOM 803 C CA . ASP A 1 111 ? -7.899 2.709 -1.028 1.00 91.56 111 ASP A CA 1
ATOM 804 C C . ASP A 1 111 ? -8.687 1.401 -1.150 1.00 91.56 111 ASP A C 1
ATOM 806 O O . ASP A 1 111 ? -8.459 0.598 -2.060 1.00 91.56 111 ASP A O 1
ATOM 810 N N . PHE A 1 112 ? -9.592 1.187 -0.199 1.00 92.06 112 PHE A N 1
ATOM 811 C CA . PHE A 1 112 ? -10.404 -0.010 -0.037 1.00 92.06 112 PHE A CA 1
ATOM 812 C C . PHE A 1 112 ? -11.799 0.238 -0.615 1.00 92.06 112 PHE A C 1
ATOM 814 O O . PHE A 1 112 ? -12.688 0.781 0.046 1.00 92.06 112 PHE A O 1
ATOM 821 N N . ILE A 1 113 ? -12.006 -0.181 -1.863 1.00 89.69 113 ILE A N 1
ATOM 822 C CA . ILE A 1 113 ? -13.238 0.082 -2.607 1.00 89.69 113 ILE A CA 1
ATOM 823 C C . ILE A 1 113 ? -13.899 -1.240 -2.980 1.00 89.69 113 ILE A C 1
ATOM 825 O O . ILE A 1 113 ? -13.426 -1.975 -3.839 1.00 89.69 113 ILE A O 1
ATOM 829 N N . CYS A 1 114 ? -15.045 -1.528 -2.365 1.00 87.31 114 CYS A N 1
ATOM 830 C CA . CYS A 1 114 ? -15.938 -2.620 -2.771 1.00 87.31 114 CYS A CA 1
ATOM 831 C C . CYS A 1 114 ? -15.281 -4.003 -2.887 1.00 87.31 114 CYS A C 1
ATOM 833 O O . CYS A 1 114 ? -15.560 -4.757 -3.819 1.00 87.31 114 CYS A O 1
ATOM 835 N N . GLY A 1 115 ? -14.452 -4.349 -1.901 1.00 89.69 115 GLY A N 1
ATOM 836 C CA . GLY A 1 115 ? -13.727 -5.620 -1.852 1.00 89.69 115 GLY A CA 1
ATOM 837 C C . GLY A 1 115 ? -12.399 -5.607 -2.608 1.00 89.69 115 GLY A C 1
ATOM 838 O O . GLY A 1 115 ? -11.690 -6.610 -2.587 1.00 89.69 115 GLY A O 1
ATOM 839 N N . GLU A 1 116 ? -12.032 -4.488 -3.237 1.00 93.50 116 GLU A N 1
ATOM 840 C CA . GLU A 1 116 ? -10.748 -4.296 -3.907 1.00 93.50 116 GLU A CA 1
ATOM 841 C C . GLU A 1 116 ? -9.824 -3.358 -3.124 1.00 93.50 116 GLU A C 1
ATOM 843 O O . GLU A 1 116 ? -10.254 -2.353 -2.559 1.00 93.50 116 GLU A O 1
ATOM 848 N N . VAL A 1 117 ? -8.535 -3.684 -3.127 1.00 95.25 117 VAL A N 1
ATOM 849 C CA . VAL A 1 117 ? -7.454 -2.838 -2.623 1.00 95.25 117 VAL A CA 1
ATOM 850 C C . VAL A 1 117 ? -6.796 -2.184 -3.826 1.00 95.25 117 VAL A C 1
ATOM 852 O O . VAL A 1 117 ? -6.131 -2.847 -4.628 1.00 95.25 117 VAL A O 1
ATOM 855 N N . THR A 1 118 ? -7.014 -0.884 -3.962 1.00 93.25 118 THR A N 1
ATOM 856 C CA . THR A 1 118 ? -6.514 -0.082 -5.07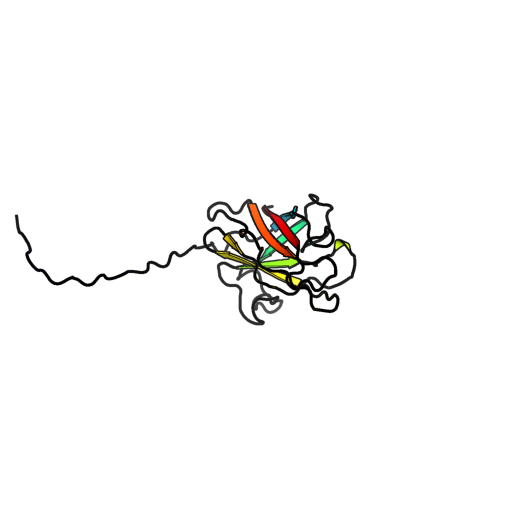6 1.00 93.25 118 THR A CA 1
ATOM 857 C C . THR A 1 118 ? -5.304 0.737 -4.643 1.00 93.25 118 THR A C 1
ATOM 859 O O . THR A 1 118 ? -5.194 1.160 -3.489 1.00 93.25 118 THR A O 1
ATOM 862 N N . PHE A 1 119 ? -4.383 0.945 -5.582 1.00 92.88 119 PHE A N 1
ATOM 863 C CA . PHE A 1 119 ? -3.164 1.709 -5.355 1.00 92.88 119 PHE A CA 1
ATOM 864 C C . PHE A 1 119 ? -3.059 2.824 -6.394 1.00 92.88 119 PHE A C 1
ATOM 866 O O . PHE A 1 119 ? -2.764 2.526 -7.552 1.00 92.88 119 PHE A O 1
ATOM 873 N N . PRO A 1 120 ? -3.359 4.086 -6.042 1.00 91.38 120 PRO A N 1
ATOM 874 C CA . PRO A 1 120 ? -3.234 5.187 -6.983 1.00 91.38 120 PRO A CA 1
ATOM 875 C C . PRO A 1 120 ? -1.765 5.418 -7.353 1.00 91.38 120 PRO A C 1
ATOM 877 O O . PRO A 1 120 ? -0.863 5.095 -6.576 1.00 91.38 120 PRO A O 1
ATOM 880 N N . SER A 1 121 ? -1.541 6.000 -8.533 1.00 91.38 121 SER A N 1
ATOM 881 C CA . SER A 1 121 ? -0.204 6.386 -8.985 1.00 91.38 121 SER A CA 1
ATOM 882 C C . SER A 1 121 ? 0.390 7.431 -8.042 1.00 91.38 121 SER A C 1
ATOM 884 O O . SER A 1 121 ? -0.209 8.484 -7.824 1.00 91.38 121 SER A O 1
ATOM 886 N N . GLN A 1 122 ? 1.554 7.123 -7.480 1.00 90.69 122 GLN A N 1
ATOM 887 C CA . GLN A 1 122 ? 2.241 7.895 -6.448 1.00 90.69 122 GLN A CA 1
ATOM 888 C C . GLN A 1 122 ? 3.744 7.907 -6.725 1.00 90.69 122 GLN A C 1
ATOM 890 O O . GLN A 1 122 ? 4.312 6.944 -7.253 1.00 90.69 122 GLN A O 1
ATOM 895 N N . SER A 1 123 ? 4.406 9.009 -6.390 1.00 88.94 123 SER A N 1
ATOM 896 C CA . SER A 1 123 ? 5.853 9.134 -6.542 1.00 88.94 123 SER A CA 1
ATOM 897 C C . SER A 1 123 ? 6.602 8.338 -5.467 1.00 88.94 123 SER A C 1
ATOM 899 O O . SER A 1 123 ? 6.052 7.942 -4.444 1.00 88.94 123 SER A O 1
ATOM 901 N N . THR A 1 124 ? 7.882 8.054 -5.699 1.00 86.12 124 THR A N 1
ATOM 902 C CA . THR A 1 124 ? 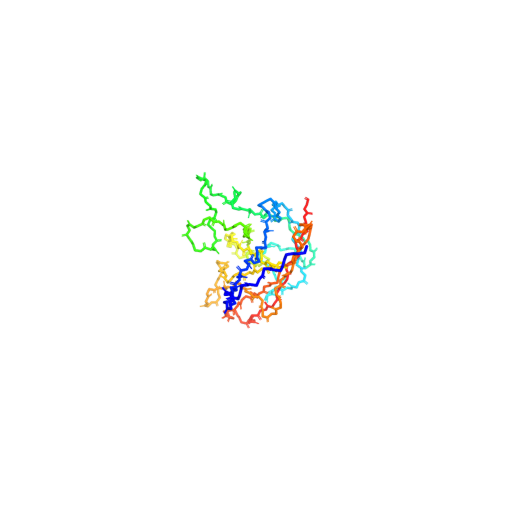8.700 7.237 -4.779 1.00 86.12 124 THR A CA 1
ATOM 903 C C . THR A 1 124 ? 9.866 7.998 -4.142 1.00 86.12 124 THR A C 1
ATOM 905 O O . THR A 1 124 ? 10.724 7.392 -3.500 1.00 86.12 124 THR A O 1
ATOM 908 N N . ASN A 1 125 ? 9.944 9.318 -4.347 1.00 84.56 125 ASN A N 1
ATOM 909 C CA . ASN A 1 125 ? 11.104 10.167 -4.028 1.00 84.56 125 ASN A CA 1
ATOM 910 C C . ASN A 1 125 ? 12.431 9.761 -4.710 1.00 84.56 125 ASN A C 1
ATOM 912 O O . ASN A 1 125 ? 13.469 10.369 -4.439 1.00 84.56 125 ASN A O 1
ATOM 916 N N . LEU A 1 126 ? 12.422 8.778 -5.620 1.00 86.25 126 LEU A N 1
ATOM 917 C CA . LEU A 1 126 ? 13.582 8.376 -6.415 1.00 86.25 126 LEU A CA 1
ATOM 918 C C . LEU A 1 126 ? 13.424 8.765 -7.886 1.00 86.25 126 LEU A C 1
ATOM 920 O O . LEU A 1 126 ? 12.322 8.889 -8.418 1.00 86.25 126 LEU A O 1
ATOM 924 N N . THR A 1 127 ? 14.563 8.965 -8.550 1.00 86.69 127 THR A N 1
ATOM 925 C CA . THR A 1 127 ? 14.623 9.295 -9.976 1.00 86.69 127 THR A CA 1
ATOM 926 C C . THR A 1 127 ? 15.640 8.416 -10.699 1.00 86.69 127 THR A C 1
ATOM 928 O O . THR A 1 127 ? 16.694 8.079 -10.156 1.00 86.69 127 THR A O 1
ATOM 931 N N . CYS A 1 128 ? 15.341 8.073 -11.949 1.00 79.25 128 CYS A N 1
ATOM 932 C CA . CYS A 1 128 ? 16.255 7.422 -12.881 1.00 79.25 128 CYS A CA 1
ATOM 933 C C . CYS A 1 128 ? 16.029 8.029 -14.270 1.00 79.25 128 CYS A C 1
ATOM 935 O O . CYS A 1 128 ? 15.242 7.533 -15.055 1.00 79.25 128 CYS A O 1
ATOM 937 N N . GLY A 1 129 ? 16.620 9.192 -14.555 1.00 75.56 129 GLY A N 1
ATOM 938 C CA . GLY A 1 129 ? 16.320 9.949 -15.785 1.00 75.56 129 GLY A CA 1
ATOM 939 C C . GLY A 1 129 ? 14.963 10.679 -15.770 1.00 75.56 129 GLY A C 1
ATOM 940 O O . GLY A 1 129 ? 14.902 11.808 -16.253 1.00 75.56 129 GLY A O 1
ATOM 941 N N . GLY A 1 130 ? 13.939 10.090 -15.144 1.00 80.88 130 GLY A N 1
ATOM 942 C CA . GLY A 1 130 ? 12.647 10.676 -14.757 1.00 80.88 130 GLY A CA 1
ATOM 943 C C . GLY A 1 130 ? 12.279 10.334 -13.303 1.00 80.88 130 GLY A C 1
ATOM 944 O O . GLY A 1 130 ? 13.064 9.686 -12.608 1.00 80.88 130 GLY A O 1
ATOM 945 N N . GLY A 1 131 ? 11.138 10.823 -12.809 1.00 86.31 131 GLY A N 1
ATOM 946 C CA . GLY A 1 131 ? 10.651 10.532 -11.452 1.00 86.31 131 GLY A CA 1
ATOM 947 C C . GLY A 1 131 ? 9.928 9.195 -11.399 1.00 86.31 131 GLY A C 1
ATOM 948 O O . GLY A 1 131 ? 8.919 9.040 -12.071 1.00 86.31 131 GLY A O 1
ATOM 949 N N . ILE A 1 132 ? 10.421 8.259 -10.584 1.00 88.00 132 ILE A N 1
ATOM 950 C CA . ILE A 1 132 ? 9.873 6.903 -10.535 1.00 88.00 132 ILE A CA 1
ATOM 951 C C . ILE A 1 132 ? 8.526 6.931 -9.820 1.00 88.00 132 ILE A C 1
ATOM 953 O O . ILE A 1 132 ? 8.422 7.391 -8.673 1.00 88.00 132 ILE A O 1
ATOM 957 N N . THR A 1 133 ? 7.521 6.384 -10.492 1.00 91.06 133 THR A N 1
ATOM 958 C CA . THR A 1 133 ? 6.164 6.240 -9.976 1.00 91.06 133 THR A CA 1
ATOM 959 C C . THR A 1 133 ? 5.811 4.776 -9.766 1.00 91.06 133 THR A C 1
ATOM 961 O O . THR A 1 133 ? 6.266 3.882 -10.481 1.00 91.06 133 THR A O 1
ATOM 964 N N . VAL A 1 134 ? 4.999 4.536 -8.747 1.00 91.50 134 VAL A N 1
ATOM 965 C CA . VAL A 1 134 ? 4.354 3.255 -8.464 1.00 91.50 134 VAL A CA 1
ATOM 966 C C . VAL A 1 134 ? 2.859 3.477 -8.572 1.00 91.50 134 VAL A C 1
ATOM 968 O O . VAL A 1 134 ? 2.383 4.549 -8.213 1.00 91.50 134 VAL A O 1
ATOM 971 N N . GLY A 1 135 ? 2.108 2.505 -9.066 1.00 92.12 135 GLY A N 1
ATOM 972 C CA . GLY A 1 135 ? 0.707 2.763 -9.377 1.00 92.12 135 GLY A CA 1
ATOM 973 C C . GLY A 1 135 ? -0.143 1.519 -9.548 1.00 92.12 135 GLY A C 1
ATOM 974 O O . GLY A 1 135 ? 0.271 0.425 -9.146 1.00 92.12 135 GLY A O 1
ATOM 975 N N . PRO A 1 136 ? -1.341 1.670 -10.133 1.00 94.62 136 PRO A N 1
ATOM 976 C CA . PRO A 1 136 ? -2.289 0.581 -10.275 1.00 94.62 136 PRO A CA 1
ATOM 977 C C . PRO A 1 136 ? -1.672 -0.608 -11.023 1.00 94.62 136 PRO A C 1
ATOM 979 O O . PRO A 1 136 ? -0.853 -0.418 -11.931 1.00 94.62 136 PRO A O 1
ATOM 982 N N . PRO A 1 137 ? -2.044 -1.849 -10.680 1.00 95.12 137 PRO A N 1
ATOM 983 C CA . PRO A 1 137 ? -1.586 -3.013 -11.422 1.00 95.12 137 PRO A CA 1
ATOM 984 C C . PRO A 1 137 ? -2.151 -2.995 -12.851 1.00 95.12 137 PRO A C 1
ATOM 986 O O . PRO A 1 137 ? -3.245 -2.498 -13.109 1.00 95.12 137 PRO A O 1
ATOM 989 N N . THR A 1 138 ? -1.434 -3.604 -13.796 1.00 92.44 138 THR A N 1
ATOM 990 C CA . THR A 1 138 ? -1.973 -3.872 -15.148 1.00 92.44 138 THR A CA 1
ATOM 991 C C . THR A 1 138 ? -2.919 -5.082 -15.169 1.00 92.44 138 THR A C 1
ATOM 993 O O . THR A 1 138 ? -3.590 -5.339 -16.170 1.00 92.44 138 THR A O 1
ATOM 996 N N . GLY A 1 139 ? -2.966 -5.832 -14.062 1.00 90.44 139 GLY A N 1
ATOM 997 C CA . GLY A 1 139 ? -3.891 -6.930 -13.790 1.00 90.44 139 GLY A CA 1
ATOM 998 C C . GLY A 1 139 ? -4.963 -6.562 -12.752 1.00 90.44 139 GLY A C 1
ATOM 999 O O . GLY A 1 139 ? -5.248 -5.384 -12.554 1.00 90.44 139 GLY A O 1
ATOM 1000 N N . PRO A 1 140 ? -5.586 -7.555 -12.092 1.00 94.31 140 PRO A N 1
ATOM 1001 C CA . PRO A 1 140 ? -6.575 -7.279 -11.060 1.00 94.31 140 PRO A CA 1
ATOM 1002 C C . PRO A 1 140 ? -5.941 -6.585 -9.848 1.00 94.31 140 PRO A C 1
ATOM 1004 O O . PRO A 1 140 ? -4.811 -6.898 -9.450 1.00 94.31 140 PRO A O 1
ATOM 1007 N N . ASN A 1 141 ? -6.718 -5.700 -9.228 1.00 96.44 141 ASN A N 1
ATOM 1008 C CA . ASN A 1 141 ? -6.425 -5.161 -7.906 1.00 96.44 141 ASN A CA 1
ATOM 1009 C C . ASN A 1 141 ? -6.256 -6.287 -6.876 1.00 96.44 141 ASN A C 1
ATOM 1011 O O . ASN A 1 141 ? -6.670 -7.434 -7.088 1.00 96.44 141 ASN A O 1
ATOM 1015 N N . GLY A 1 142 ? -5.641 -5.949 -5.746 1.00 94.00 142 GLY A N 1
ATOM 1016 C CA . GLY A 1 142 ? -5.731 -6.806 -4.571 1.00 94.00 142 GLY A CA 1
ATOM 1017 C C . GLY A 1 142 ? -7.177 -6.892 -4.083 1.00 94.00 142 GLY A C 1
ATOM 1018 O O . GLY A 1 142 ? -8.015 -6.079 -4.470 1.00 94.00 142 GLY A O 1
ATOM 1019 N N . THR A 1 143 ? -7.489 -7.865 -3.233 1.00 93.62 143 THR A N 1
ATOM 1020 C CA . THR A 1 143 ? -8.830 -7.999 -2.644 1.00 93.62 143 THR A CA 1
ATOM 1021 C C . THR A 1 143 ? -8.761 -8.003 -1.128 1.00 93.62 143 THR A C 1
ATOM 1023 O O . THR A 1 143 ? -7.778 -8.481 -0.560 1.00 93.62 143 THR A O 1
ATOM 1026 N N . TYR A 1 144 ? -9.826 -7.533 -0.485 1.00 92.75 144 TYR A N 1
ATOM 1027 C CA . TYR A 1 144 ? -10.008 -7.585 0.964 1.00 92.75 144 TYR A CA 1
ATOM 1028 C C . TYR A 1 144 ? -11.401 -8.119 1.321 1.00 92.75 144 TYR A C 1
ATOM 1030 O O . TYR A 1 144 ? -12.341 -8.005 0.530 1.00 92.75 144 TYR A O 1
ATOM 1038 N N . ASP A 1 145 ? -11.540 -8.683 2.520 1.00 90.06 145 ASP A N 1
ATOM 1039 C CA . ASP A 1 145 ? -12.834 -9.036 3.106 1.00 90.06 145 ASP A CA 1
ATOM 1040 C C . ASP A 1 145 ? -13.222 -7.968 4.135 1.00 90.06 145 ASP A C 1
ATOM 1042 O O . ASP A 1 145 ? -12.536 -7.768 5.128 1.00 90.06 145 ASP A O 1
ATOM 1046 N N . PHE A 1 146 ? -14.333 -7.264 3.925 1.00 85.94 146 PHE A N 1
ATOM 1047 C CA . PHE A 1 146 ? -14.770 -6.211 4.849 1.00 85.94 146 PHE A CA 1
ATOM 1048 C C . PHE A 1 146 ? -15.144 -6.735 6.248 1.00 85.94 146 PHE A C 1
ATOM 1050 O O . PHE A 1 146 ? -15.283 -5.938 7.172 1.00 85.94 146 PHE A O 1
ATOM 1057 N N . MET A 1 147 ? -15.314 -8.051 6.410 1.00 86.75 147 MET A N 1
ATOM 1058 C CA . MET A 1 147 ? -15.561 -8.709 7.695 1.00 86.75 147 MET A CA 1
ATOM 1059 C C . MET A 1 147 ? -14.286 -9.261 8.347 1.00 86.75 147 MET A C 1
ATOM 1061 O O . MET A 1 147 ? -14.349 -9.703 9.496 1.00 86.75 147 MET A O 1
ATOM 1065 N N . ASP A 1 148 ? -13.158 -9.269 7.633 1.00 90.25 148 ASP A N 1
ATOM 1066 C CA . ASP A 1 148 ? -11.901 -9.866 8.080 1.00 90.25 148 ASP A CA 1
ATOM 1067 C C . ASP A 1 148 ? -10.701 -9.022 7.627 1.00 90.25 148 ASP A C 1
ATOM 1069 O O . ASP A 1 148 ? -10.259 -9.075 6.479 1.00 90.25 148 ASP A O 1
ATOM 1073 N N . ASP A 1 149 ? -10.143 -8.262 8.570 1.00 93.88 149 ASP A N 1
ATOM 1074 C CA . ASP A 1 149 ? -8.952 -7.447 8.351 1.00 93.88 149 ASP A CA 1
ATOM 1075 C C . ASP A 1 149 ? -7.644 -8.146 8.746 1.00 93.88 149 ASP A C 1
ATOM 1077 O O . ASP A 1 149 ? -6.606 -7.501 8.880 1.00 93.88 149 ASP A O 1
ATOM 1081 N N . THR A 1 150 ? -7.655 -9.471 8.921 1.00 95.75 150 THR A N 1
ATOM 1082 C CA . THR A 1 150 ? -6.444 -10.220 9.286 1.00 95.75 150 THR A CA 1
ATOM 1083 C C . THR A 1 150 ? -5.431 -10.285 8.153 1.00 95.75 150 THR A C 1
ATOM 1085 O O . THR A 1 150 ? -4.227 -10.326 8.416 1.00 95.75 150 THR A O 1
ATOM 1088 N N . THR A 1 151 ? -5.881 -10.291 6.896 1.00 95.25 151 THR A N 1
ATOM 1089 C CA . THR A 1 151 ? -4.989 -10.309 5.739 1.00 95.25 151 THR A CA 1
ATOM 1090 C C . THR A 1 151 ? -5.616 -9.692 4.497 1.00 95.25 151 THR A C 1
ATOM 1092 O O . THR A 1 151 ? -6.810 -9.831 4.245 1.00 95.25 151 THR A O 1
ATOM 1095 N N . PHE A 1 152 ? -4.787 -9.031 3.696 1.00 96.06 152 PHE A N 1
ATOM 1096 C CA . PHE A 1 152 ? -5.139 -8.581 2.355 1.00 96.06 152 PHE A CA 1
ATOM 1097 C C . PHE A 1 152 ? -3.879 -8.470 1.494 1.00 96.06 152 PHE A C 1
ATOM 1099 O O . PHE A 1 152 ? -2.758 -8.362 2.007 1.00 96.06 152 PHE A O 1
ATOM 1106 N N . ASP A 1 153 ? -4.074 -8.481 0.179 1.00 95.12 153 ASP A N 1
ATOM 1107 C CA . ASP A 1 153 ? -2.999 -8.292 -0.790 1.00 95.12 153 ASP A CA 1
ATOM 1108 C C . ASP A 1 153 ? -3.107 -6.907 -1.433 1.00 95.12 153 ASP A C 1
ATOM 1110 O O . ASP A 1 153 ? -4.201 -6.413 -1.697 1.00 95.12 153 ASP A O 1
ATOM 1114 N N . LEU A 1 154 ? -1.959 -6.303 -1.716 1.00 94.56 154 LEU A N 1
ATOM 1115 C CA . LEU A 1 154 ? -1.804 -5.102 -2.523 1.00 94.56 154 LEU A CA 1
ATOM 1116 C C . LEU A 1 154 ? -1.033 -5.480 -3.785 1.00 94.56 154 LEU A C 1
ATOM 1118 O O . LEU A 1 154 ? 0.159 -5.792 -3.717 1.00 94.56 154 LEU A O 1
ATOM 1122 N N . ASN A 1 155 ? -1.708 -5.423 -4.929 1.00 95.50 155 ASN A N 1
ATOM 1123 C CA . ASN A 1 155 ? -1.078 -5.540 -6.240 1.00 95.50 155 ASN A CA 1
ATOM 1124 C C . ASN A 1 155 ? -0.798 -4.141 -6.783 1.00 95.50 155 ASN A C 1
ATOM 1126 O O . ASN A 1 155 ? -1.671 -3.279 -6.720 1.00 95.50 155 ASN A O 1
ATOM 1130 N N . TYR A 1 156 ? 0.391 -3.929 -7.335 1.00 94.56 156 TYR A N 1
ATOM 1131 C CA . TYR A 1 156 ? 0.783 -2.646 -7.910 1.00 94.56 156 TYR A CA 1
ATOM 1132 C C . TYR A 1 156 ? 1.765 -2.826 -9.065 1.00 94.56 156 TYR A C 1
ATOM 1134 O O . TYR A 1 156 ? 2.410 -3.869 -9.215 1.00 94.56 156 TYR A O 1
ATOM 1142 N N . THR A 1 157 ? 1.883 -1.784 -9.878 1.00 94.00 157 THR A N 1
ATOM 1143 C CA . THR A 1 157 ? 2.942 -1.646 -10.873 1.00 94.00 157 THR A CA 1
ATOM 1144 C C . THR A 1 157 ? 4.087 -0.841 -10.270 1.00 94.00 157 THR A C 1
ATOM 1146 O O . THR A 1 157 ? 3.893 0.280 -9.809 1.00 94.00 157 THR A O 1
ATOM 1149 N N . ASP A 1 158 ? 5.275 -1.425 -10.271 1.00 90.94 158 ASP A N 1
ATOM 1150 C CA . ASP A 1 158 ? 6.546 -0.790 -9.954 1.00 90.94 158 ASP A CA 1
ATOM 1151 C C . ASP A 1 158 ? 7.149 -0.178 -11.227 1.00 90.94 158 ASP A C 1
ATOM 1153 O O . ASP A 1 158 ? 7.180 -0.853 -12.260 1.00 90.94 158 ASP A O 1
ATOM 1157 N N . ASP A 1 159 ? 7.615 1.072 -11.149 1.00 89.81 159 ASP A N 1
ATOM 1158 C CA . ASP A 1 159 ? 8.114 1.872 -12.280 1.00 89.81 159 ASP A CA 1
ATOM 1159 C C . ASP A 1 159 ? 7.088 1.984 -13.422 1.00 89.81 159 ASP A C 1
ATOM 1161 O O . ASP A 1 159 ? 7.325 1.554 -14.551 1.00 89.81 159 ASP A O 1
ATOM 1165 N N . GLU A 1 160 ? 5.906 2.530 -13.104 1.00 89.12 160 GLU A N 1
ATOM 1166 C CA . GLU A 1 160 ? 4.754 2.617 -14.019 1.00 89.12 160 GLU A CA 1
ATOM 1167 C C . GLU A 1 160 ? 5.092 3.340 -15.337 1.00 89.12 160 GLU A C 1
ATOM 1169 O O . GLU A 1 160 ? 4.593 2.965 -16.403 1.00 89.12 160 GLU A O 1
ATOM 1174 N N . THR A 1 161 ? 5.958 4.354 -15.273 1.00 83.94 161 THR A N 1
ATOM 1175 C CA . THR A 1 161 ? 6.357 5.242 -16.379 1.00 83.94 161 THR A CA 1
ATOM 1176 C C . THR A 1 161 ? 7.632 4.817 -17.118 1.00 83.94 161 THR A C 1
ATOM 1178 O O . THR A 1 161 ? 8.201 5.600 -17.879 1.00 83.94 161 THR A O 1
ATOM 1181 N N . PRO A 1 162 ? 7.906 3.507 -17.146 1.00 80.69 162 PRO A N 1
ATOM 1182 C CA . PRO A 1 162 ? 9.242 2.896 -17.281 1.00 80.69 162 PRO A CA 1
ATOM 1183 C C . PRO A 1 162 ? 10.418 3.889 -17.319 1.00 80.69 162 PRO A C 1
ATOM 1185 O O . PRO A 1 162 ? 11.102 4.018 -18.341 1.00 80.69 162 PRO A O 1
ATOM 1188 N N . ASP A 1 163 ? 10.649 4.606 -16.218 1.00 82.62 163 ASP A N 1
ATOM 1189 C CA . ASP A 1 163 ? 11.739 5.578 -16.128 1.00 82.62 163 ASP A CA 1
ATOM 1190 C C . ASP A 1 163 ? 13.087 4.866 -15.934 1.00 82.62 163 ASP A C 1
ATOM 1192 O O . ASP A 1 163 ? 14.126 5.336 -16.403 1.00 82.62 163 ASP A O 1
ATOM 1196 N N . CYS A 1 164 ? 13.089 3.678 -15.319 1.00 78.94 164 CYS A N 1
ATOM 1197 C CA . CYS A 1 164 ? 14.273 2.833 -15.212 1.00 78.94 164 CYS A CA 1
ATOM 1198 C C . CYS A 1 164 ? 14.405 1.862 -16.400 1.00 78.94 164 CYS A C 1
ATOM 1200 O O . CYS A 1 164 ? 13.443 1.415 -17.019 1.00 78.94 164 CYS A O 1
ATOM 1202 N N . ALA A 1 165 ? 15.638 1.421 -16.672 1.00 74.56 165 ALA A N 1
ATOM 1203 C CA . ALA A 1 165 ? 15.977 0.547 -17.805 1.00 74.56 165 ALA A CA 1
ATOM 1204 C C . ALA A 1 165 ? 15.321 -0.857 -17.804 1.00 74.56 165 ALA A C 1
ATOM 1206 O O . ALA A 1 165 ? 15.535 -1.623 -18.745 1.00 74.56 165 ALA A O 1
ATOM 1207 N N . PHE A 1 166 ? 14.564 -1.212 -16.763 1.00 77.06 166 PHE A N 1
ATOM 1208 C CA . PHE A 1 166 ? 13.956 -2.535 -16.575 1.00 77.06 166 PHE A CA 1
ATOM 1209 C C . PHE A 1 166 ? 12.475 -2.586 -16.959 1.00 77.06 166 PHE A C 1
ATOM 1211 O O . PHE A 1 166 ? 11.940 -3.677 -17.149 1.00 77.06 166 PHE A O 1
ATOM 1218 N N . GLY A 1 167 ? 11.853 -1.425 -1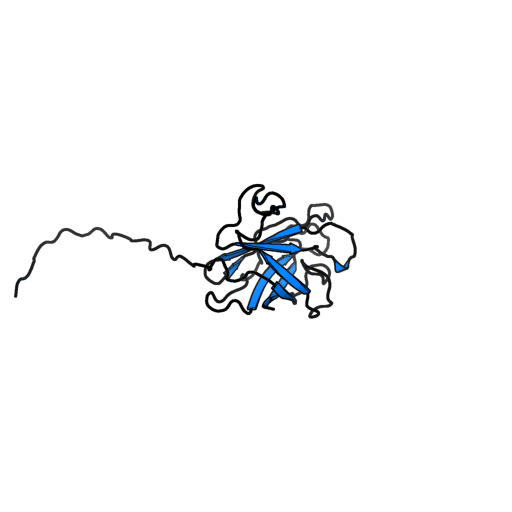7.168 1.00 83.06 167 GLY A N 1
ATOM 1219 C CA . GLY A 1 167 ? 10.447 -1.314 -17.511 1.00 83.06 167 GLY A CA 1
ATOM 1220 C C . GLY A 1 167 ? 9.495 -1.616 -16.348 1.00 83.06 167 GLY A C 1
ATOM 1221 O O . GLY A 1 167 ? 9.884 -2.199 -15.335 1.00 83.06 167 GLY A O 1
ATOM 1222 N N . ALA A 1 168 ? 8.221 -1.265 -16.535 1.00 89.75 168 ALA A N 1
ATOM 1223 C CA . ALA A 1 168 ? 7.167 -1.482 -15.550 1.00 89.75 168 ALA A CA 1
ATOM 1224 C C . ALA A 1 168 ? 7.036 -2.963 -15.144 1.00 89.75 168 ALA A C 1
ATOM 1226 O O . ALA A 1 168 ? 6.886 -3.843 -15.998 1.00 89.75 168 ALA A O 1
ATOM 1227 N N . THR A 1 169 ? 7.050 -3.244 -13.840 1.00 91.44 169 THR A N 1
ATOM 1228 C CA . THR A 1 169 ? 6.996 -4.604 -13.272 1.00 91.44 169 THR A CA 1
ATOM 1229 C C . THR A 1 169 ? 5.825 -4.754 -12.309 1.00 91.44 169 THR A C 1
ATOM 1231 O O . THR A 1 169 ? 5.546 -3.868 -11.518 1.00 91.44 169 THR A O 1
ATOM 1234 N N . GLN A 1 170 ? 5.117 -5.884 -12.356 1.00 92.94 170 GLN A N 1
ATOM 1235 C CA . GLN A 1 170 ? 4.016 -6.158 -11.426 1.00 92.94 170 GLN A CA 1
ATOM 1236 C C . GLN A 1 170 ? 4.555 -6.729 -10.114 1.00 92.94 170 GLN A C 1
ATOM 1238 O O . GLN A 1 170 ? 5.264 -7.736 -10.127 1.00 92.94 170 GLN A O 1
ATOM 1243 N N . ALA A 1 171 ? 4.174 -6.121 -8.998 1.00 91.69 171 ALA A N 1
ATOM 1244 C CA . ALA A 1 171 ? 4.602 -6.513 -7.667 1.00 91.69 171 ALA A CA 1
ATOM 1245 C C . ALA A 1 171 ? 3.402 -6.700 -6.729 1.00 91.69 171 ALA A C 1
ATOM 1247 O O . ALA A 1 171 ? 2.326 -6.133 -6.926 1.00 91.69 171 ALA A O 1
ATOM 1248 N N . THR A 1 172 ? 3.607 -7.514 -5.692 1.00 92.94 172 THR A N 1
ATOM 1249 C CA . THR A 1 172 ? 2.563 -7.851 -4.717 1.00 92.94 172 THR A CA 1
ATOM 1250 C C . THR A 1 172 ? 3.129 -7.831 -3.307 1.00 92.94 172 THR A C 1
ATOM 1252 O O . THR A 1 172 ? 4.126 -8.506 -3.014 1.00 92.94 172 THR A O 1
ATOM 1255 N N . LEU A 1 173 ? 2.449 -7.099 -2.427 1.00 92.00 173 LEU A N 1
ATOM 1256 C CA . LEU A 1 173 ? 2.641 -7.134 -0.981 1.00 92.00 173 LEU A CA 1
ATOM 1257 C C . LEU A 1 173 ? 1.452 -7.826 -0.320 1.00 92.00 173 LEU A C 1
ATOM 1259 O O . LEU A 1 173 ? 0.312 -7.565 -0.682 1.00 92.00 173 LEU A O 1
ATOM 1263 N N . ARG A 1 174 ? 1.723 -8.674 0.670 1.00 92.94 174 ARG A N 1
ATOM 1264 C CA . ARG A 1 174 ? 0.711 -9.247 1.556 1.00 92.94 174 ARG A CA 1
ATOM 1265 C C . ARG A 1 174 ? 0.843 -8.654 2.939 1.00 92.94 174 ARG A C 1
ATOM 1267 O O . ARG A 1 174 ? 1.909 -8.756 3.545 1.00 92.94 174 ARG A O 1
ATOM 1274 N N . PHE A 1 175 ? -0.255 -8.130 3.448 1.00 94.19 175 PHE A N 1
ATOM 1275 C CA . PHE A 1 175 ? -0.381 -7.612 4.798 1.00 94.19 175 PHE A CA 1
ATOM 1276 C C . PHE A 1 175 ? -1.009 -8.694 5.677 1.00 94.19 175 PHE A C 1
ATOM 1278 O O . PHE A 1 175 ? -1.969 -9.351 5.276 1.00 94.19 175 PHE A O 1
ATOM 1285 N N . THR A 1 176 ? -0.434 -8.930 6.854 1.00 95.06 176 THR A N 1
ATOM 1286 C CA . THR A 1 176 ? -0.960 -9.848 7.875 1.00 95.06 176 THR A CA 1
ATOM 1287 C C . THR A 1 176 ? -0.976 -9.121 9.212 1.00 95.06 176 THR A C 1
ATOM 1289 O O . THR A 1 176 ? 0.074 -8.667 9.649 1.00 95.06 176 THR A O 1
ATOM 1292 N N . LYS A 1 177 ? -2.142 -8.971 9.838 1.00 95.25 177 LYS A N 1
ATOM 1293 C CA . LYS A 1 177 ? -2.309 -8.195 11.075 1.00 95.25 177 LYS A CA 1
ATOM 1294 C C . LYS A 1 177 ? -1.475 -8.771 12.231 1.00 95.25 177 LYS A C 1
ATOM 1296 O O . LYS A 1 177 ? -1.380 -9.996 12.350 1.00 95.25 177 LYS A O 1
ATOM 1301 N N . GLU A 1 178 ? -0.874 -7.899 13.048 1.00 91.00 178 GLU A N 1
ATOM 1302 C CA . GLU A 1 178 ? -0.066 -8.260 14.236 1.00 91.00 178 GLU A CA 1
ATOM 1303 C C . GLU A 1 178 ? -0.855 -8.248 15.555 1.00 91.00 178 GLU A C 1
ATOM 1305 O O . GLU A 1 178 ? -1.801 -7.437 15.699 1.00 91.00 178 GLU A O 1
#

Secondary structure (DSSP, 8-state):
---------------------PPPTTTT-EEEEEEEEE--TTS--SS---STT--EEEEEB-TTT-B-TTSSBP-SSSTTT-PPPTTEEEEEE-TTGGG---PPPEEEEEEEETTEEE---EEEEEEESEEEEEE--SSPPEE-BTTB-SEEEEEEEESSS--STT--EEEEEEEEE-

Foldseek 3Di:
DDDDDDDDDPDPPDPPPPPDPQQAQPFLFAKWFKFWPFAALVSQDQADRDRHGPTDIWGKAGQQRQADPVRAHPDDDDPPGDGDDSQKIKTWGQGPVVVVPDDGTGIFMWGADPFFIAGAWHFRSDAQQHTFIKGGAPDGGKGDDSVDRQKIKGWIWGRQVVRDPRGIDIIMMMIGHD

pLDDT: mean 79.05, std 15.17, range [40.22, 96.44]

Sequence (178 aa):
AGVIQAGFFNSPFSYTTPVICPVEEDSFSGAYLTTQIAPGIYGGNLVNPGPTGSGYSLTLYNRDTAVDADGNGITAEAAEGESLSVTQRAFDGVYLANLGIGQPPNTFIIDFICGEVTFPSQSTNLTCGGGITVGPPTGPNGTYDFMDDTTFDLNYTDDETPDCAFGATQATLRFTKE